Protein AF-A0A355CPG2-F1 (afdb_monomer_lite)

Foldseek 3Di:
DDDDDDDDPPPPDDDDFPFDKDKDFDDPVCLLVVLLVVLCVVPVPDDPCVVCSVVSSVVSSVVVVCLNVVPDPVSTDMDMDTDGPPPPPDDDD

Sequence (93 aa):
MNPSFFPSTSHHQTTPDSSGFSVRVAASQDLALLADLLALSFHSGEGFVDWLYPVLRLGIYEDLKNRLRSGSEHYICLVVEMRCLVSPTTAFI

Radius of gyration: 21.02 Å; chains: 1; bounding box: 66×53×32 Å

Secondary structure (DSSP, 8-state):
--PPPP------------EEEEEEE--GGGHHHHHHHHHHHH--S-SGGGGTHHHHHHHHHHHHHHHHHH--TTS--EEEEEEE---------

pLDDT: mean 76.52, std 17.37, range [37.81, 95.38]

Structure (mmCIF, N/CA/C/O backbone):
data_AF-A0A355CPG2-F1
#
_entry.id   AF-A0A355CPG2-F1
#
loop_
_atom_site.group_PDB
_atom_site.id
_atom_site.type_symbol
_atom_site.label_atom_id
_atom_site.label_alt_id
_atom_site.label_comp_id
_atom_site.label_asym_id
_atom_site.label_entity_id
_atom_site.label_seq_id
_atom_site.pdbx_PDB_ins_code
_atom_site.Cartn_x
_atom_site.Cartn_y
_atom_site.Cartn_z
_atom_site.occupancy
_atom_site.B_iso_or_equiv
_atom_site.auth_seq_id
_atom_site.auth_comp_id
_atom_site.auth_asym_id
_atom_site.auth_atom_id
_atom_site.pdbx_PDB_model_num
ATOM 1 N N . MET A 1 1 ? -50.986 9.932 -7.610 1.00 37.81 1 MET A N 1
ATOM 2 C CA . MET A 1 1 ? -49.582 9.955 -8.070 1.00 37.81 1 MET A CA 1
ATOM 3 C C . MET A 1 1 ? -48.917 8.662 -7.627 1.00 37.81 1 MET A C 1
ATOM 5 O O . MET A 1 1 ? -49.016 8.346 -6.451 1.00 37.81 1 MET A O 1
ATOM 9 N N . ASN A 1 2 ? -48.320 7.901 -8.544 1.00 39.50 2 ASN A N 1
ATOM 10 C CA . ASN A 1 2 ? -47.668 6.620 -8.255 1.00 39.50 2 ASN A CA 1
ATOM 11 C C . ASN A 1 2 ? -46.173 6.783 -8.585 1.00 39.50 2 ASN A C 1
ATOM 13 O O . ASN A 1 2 ? -45.877 7.094 -9.741 1.00 39.50 2 ASN A O 1
ATOM 17 N N . PRO A 1 3 ? -45.246 6.704 -7.615 1.00 50.03 3 PRO A N 1
ATOM 18 C CA . PRO A 1 3 ? -43.830 6.854 -7.904 1.00 50.03 3 PRO A CA 1
ATOM 19 C C . PRO A 1 3 ? -43.278 5.554 -8.496 1.00 50.03 3 PRO A C 1
ATOM 21 O O . PRO A 1 3 ? -43.514 4.456 -7.997 1.00 50.03 3 PRO A O 1
ATOM 24 N N . SER A 1 4 ? -42.560 5.711 -9.598 1.00 55.72 4 SER A N 1
ATOM 25 C CA . SER A 1 4 ? -41.939 4.668 -10.402 1.00 55.72 4 SER A CA 1
ATOM 26 C C . SER A 1 4 ? -41.089 3.702 -9.567 1.00 55.72 4 SER A C 1
ATOM 28 O O . SER A 1 4 ? -40.125 4.104 -8.919 1.00 55.72 4 SER A O 1
ATOM 30 N N . PHE A 1 5 ? -41.430 2.415 -9.635 1.00 58.81 5 PHE A N 1
ATOM 31 C CA . PHE A 1 5 ? -40.595 1.299 -9.197 1.00 58.81 5 PHE A CA 1
ATOM 32 C C . PHE A 1 5 ? -39.493 1.066 -10.238 1.00 58.81 5 PHE A C 1
ATOM 34 O O . PHE A 1 5 ? -39.785 0.722 -11.383 1.00 58.81 5 PHE A O 1
ATOM 41 N N . PHE A 1 6 ? -38.229 1.234 -9.854 1.00 59.22 6 PHE A N 1
ATOM 42 C CA . PHE A 1 6 ? -37.105 0.735 -10.646 1.00 59.22 6 PHE A CA 1
ATOM 43 C C . PHE A 1 6 ? -37.041 -0.795 -10.492 1.00 59.22 6 PHE A C 1
ATOM 45 O O . PHE A 1 6 ? -37.001 -1.277 -9.357 1.00 59.22 6 PHE A O 1
ATOM 52 N N . PRO A 1 7 ? -37.047 -1.587 -11.579 1.00 47.00 7 PRO A N 1
ATOM 53 C CA . PRO A 1 7 ? -36.887 -3.028 -11.476 1.00 47.00 7 PRO A CA 1
ATOM 54 C C . PRO A 1 7 ? -35.412 -3.343 -11.202 1.00 47.00 7 PRO A C 1
ATOM 56 O O . PRO A 1 7 ? -34.553 -3.153 -12.061 1.00 47.00 7 PRO A O 1
ATOM 59 N N . SER A 1 8 ? -35.111 -3.830 -9.999 1.00 51.62 8 SER A N 1
ATOM 60 C CA . SER A 1 8 ? -33.824 -4.461 -9.707 1.00 51.62 8 SER A CA 1
ATOM 61 C C . SER A 1 8 ? -33.757 -5.783 -10.463 1.00 51.62 8 SER A C 1
ATOM 63 O O . SER A 1 8 ? -34.408 -6.756 -10.081 1.00 51.62 8 SER A O 1
ATOM 65 N N . THR A 1 9 ? -32.986 -5.827 -11.546 1.00 49.62 9 THR A N 1
ATOM 66 C CA . THR A 1 9 ? -32.667 -7.068 -12.254 1.00 49.62 9 THR A CA 1
ATOM 67 C C . THR A 1 9 ? -31.910 -7.990 -11.296 1.00 49.62 9 THR A C 1
ATOM 69 O O . THR A 1 9 ? -30.705 -7.849 -11.103 1.00 49.62 9 THR A O 1
ATOM 72 N N . SER A 1 10 ? -32.620 -8.914 -10.644 1.00 51.69 10 SER A N 1
ATOM 73 C CA . SER A 1 10 ? -31.990 -9.995 -9.885 1.00 51.69 10 SER A CA 1
ATOM 74 C C . SER A 1 10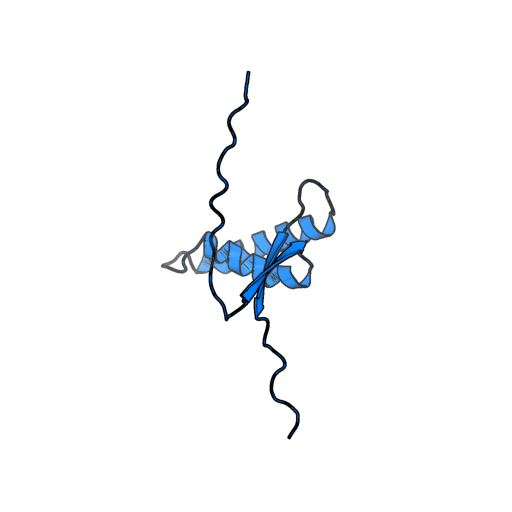 ? -31.327 -10.939 -10.877 1.00 51.69 10 SER A C 1
ATOM 76 O O . SER A 1 10 ? -32.000 -11.681 -11.590 1.00 51.69 10 SER A O 1
ATOM 78 N N . HIS A 1 11 ? -30.000 -10.888 -10.935 1.00 48.47 11 HIS A N 1
ATOM 79 C CA . HIS A 1 11 ? -29.200 -11.892 -11.621 1.00 48.47 11 HIS A CA 1
ATOM 80 C C . HIS A 1 11 ? -29.366 -13.224 -10.875 1.00 48.47 11 HIS A C 1
ATOM 82 O O . HIS A 1 11 ? -28.797 -13.434 -9.806 1.00 48.47 11 HIS A O 1
ATOM 88 N N . HIS A 1 12 ? -30.187 -14.119 -11.422 1.00 49.00 12 HIS A N 1
ATOM 89 C CA . HIS A 1 12 ? -30.257 -15.510 -10.992 1.00 49.00 12 HIS A CA 1
ATOM 90 C C . HIS A 1 12 ? -29.044 -16.242 -11.577 1.00 49.00 12 HIS A C 1
ATOM 92 O O . HIS A 1 12 ? -29.069 -16.638 -12.742 1.00 49.00 12 HIS A O 1
ATOM 98 N N . GLN A 1 13 ? -27.978 -16.416 -10.793 1.00 49.41 13 GLN A N 1
ATOM 99 C CA . GLN A 1 13 ? -26.829 -17.225 -11.202 1.00 49.41 13 GLN A CA 1
ATOM 100 C C . GLN A 1 13 ? -26.783 -18.536 -10.413 1.00 49.41 13 GLN A C 1
ATOM 102 O O . GLN A 1 13 ? -26.638 -18.559 -9.194 1.00 49.41 13 GLN A O 1
ATOM 107 N N . THR A 1 14 ? -26.961 -19.623 -11.158 1.00 44.72 14 THR A N 1
ATOM 108 C CA . THR A 1 14 ? -26.932 -21.027 -10.742 1.00 44.72 14 THR A CA 1
ATOM 109 C C . THR A 1 14 ? -25.511 -21.447 -10.301 1.00 44.72 14 THR A C 1
ATOM 111 O O . THR A 1 14 ? -24.531 -21.064 -10.931 1.00 44.72 14 THR A O 1
ATOM 114 N N . THR A 1 15 ? -25.429 -22.216 -9.208 1.00 52.34 15 THR A N 1
ATOM 115 C CA . THR A 1 15 ? -24.277 -22.871 -8.517 1.00 52.34 15 THR A CA 1
ATOM 116 C C . THR A 1 15 ? -23.357 -23.736 -9.413 1.00 52.34 15 THR A C 1
ATOM 118 O O . THR A 1 15 ? -23.846 -24.106 -10.480 1.00 52.34 15 THR A O 1
ATOM 121 N N . PRO A 1 16 ? -22.159 -24.245 -8.995 1.00 57.06 16 PRO A N 1
ATOM 122 C CA . PRO A 1 16 ? -21.366 -24.063 -7.762 1.00 57.06 16 PRO A CA 1
ATOM 123 C C . PRO A 1 16 ? -19.859 -23.771 -8.019 1.00 57.06 16 PRO A C 1
ATOM 125 O O . PRO A 1 16 ? -19.194 -24.539 -8.690 1.00 57.06 16 PRO A O 1
ATOM 128 N N . ASP A 1 17 ? -19.320 -22.708 -7.427 1.00 56.19 17 ASP A N 1
ATOM 129 C CA . ASP A 1 17 ? -17.901 -22.541 -7.051 1.00 56.19 17 ASP A CA 1
ATOM 130 C C . ASP A 1 17 ? -17.874 -21.249 -6.239 1.00 56.19 17 ASP A C 1
ATOM 132 O O . ASP A 1 17 ? -17.604 -20.162 -6.753 1.00 56.19 17 ASP A O 1
ATOM 136 N N . SER A 1 18 ? -18.325 -21.318 -4.985 1.00 61.62 18 SER A N 1
ATOM 137 C CA . SER A 1 18 ? -18.516 -20.131 -4.150 1.00 61.6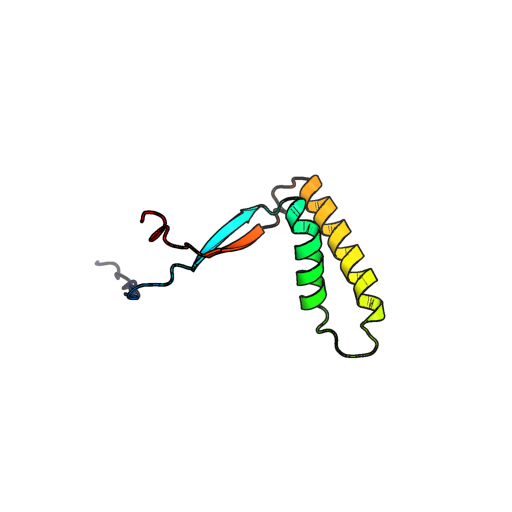2 18 SER A CA 1
ATOM 138 C C . SER A 1 18 ? -17.168 -19.603 -3.656 1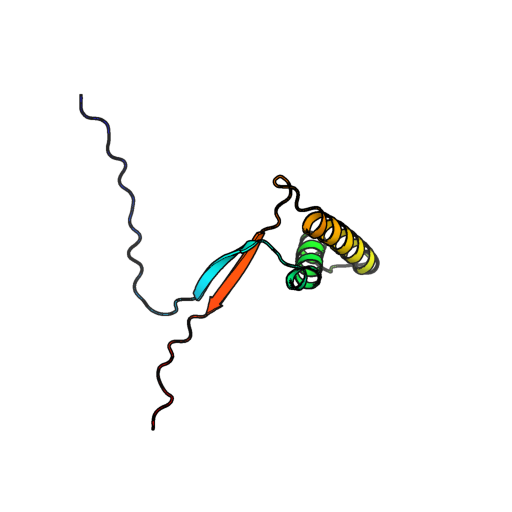.00 61.62 18 SER A C 1
ATOM 140 O O . SER A 1 18 ? -16.837 -19.679 -2.474 1.00 61.62 18 SER A O 1
ATOM 142 N N . SER A 1 19 ? -16.374 -19.079 -4.586 1.00 70.69 19 SER A N 1
ATOM 143 C CA . SER A 1 19 ? -15.319 -18.130 -4.285 1.00 70.69 19 SER A CA 1
ATOM 144 C C . SER A 1 19 ? -16.002 -16.831 -3.853 1.00 70.69 19 SER A C 1
ATOM 146 O O . SER A 1 19 ? -16.557 -16.079 -4.649 1.00 70.69 19 SER A O 1
ATOM 148 N N . GLY A 1 20 ? -16.078 -16.625 -2.542 1.00 83.81 20 GLY A N 1
ATOM 149 C CA . GLY A 1 20 ? -16.566 -15.379 -1.968 1.00 83.81 20 GLY A CA 1
ATOM 150 C C . GLY A 1 20 ? -15.435 -14.362 -1.918 1.00 83.81 20 GLY A C 1
ATOM 151 O O . GLY A 1 20 ? -14.278 -14.735 -1.775 1.00 83.81 20 GLY A O 1
ATOM 152 N N . PHE A 1 21 ? -15.745 -13.073 -1.970 1.00 88.12 21 PHE A N 1
ATOM 153 C CA . PHE A 1 21 ? -14.774 -12.035 -1.630 1.00 88.12 21 PHE A CA 1
ATOM 154 C C . PHE A 1 21 ? -15.082 -11.482 -0.242 1.00 88.12 21 PHE A C 1
ATOM 156 O O . PHE A 1 21 ? -16.242 -11.351 0.146 1.00 88.12 21 PHE A O 1
ATOM 163 N N . SER A 1 22 ? -14.040 -11.170 0.518 1.00 90.88 22 SER A N 1
ATOM 164 C CA . SER A 1 22 ? -14.135 -10.578 1.846 1.00 90.88 22 SER A CA 1
ATOM 165 C C . SER A 1 22 ? -13.346 -9.288 1.887 1.00 90.88 22 SER A C 1
ATOM 167 O O . SER A 1 22 ? -12.144 -9.299 1.647 1.00 90.88 22 SER A O 1
ATOM 169 N N . VAL A 1 23 ? -14.009 -8.197 2.256 1.00 92.19 23 VAL A N 1
ATOM 170 C CA . VAL A 1 23 ? -13.352 -6.914 2.505 1.00 92.19 23 VAL A CA 1
ATOM 171 C C . VAL A 1 23 ? -13.043 -6.804 3.992 1.00 92.19 23 VAL A C 1
ATOM 173 O O . VAL A 1 23 ? -13.918 -7.043 4.825 1.00 92.19 23 VAL A O 1
ATOM 176 N N . ARG A 1 24 ? -11.811 -6.439 4.339 1.00 93.38 24 ARG A N 1
ATOM 177 C CA . ARG A 1 24 ? -11.430 -6.116 5.720 1.00 93.38 24 ARG A CA 1
ATOM 178 C C . ARG A 1 24 ? -10.416 -4.982 5.765 1.00 93.38 24 ARG A C 1
ATOM 180 O O . ARG A 1 24 ? -9.803 -4.649 4.755 1.00 93.38 24 ARG A O 1
ATOM 187 N N . VAL A 1 25 ? -10.210 -4.424 6.956 1.00 92.75 25 VAL A N 1
ATOM 188 C CA . VAL A 1 25 ? -9.110 -3.485 7.203 1.00 92.75 25 VAL A CA 1
ATOM 189 C C . VAL A 1 25 ? -7.780 -4.218 7.028 1.00 92.75 25 VAL A C 1
ATOM 191 O O . VAL A 1 25 ? -7.618 -5.351 7.495 1.00 92.75 25 VAL A O 1
ATOM 194 N N . ALA A 1 26 ? -6.853 -3.579 6.321 1.00 93.00 26 ALA A N 1
ATOM 195 C CA . ALA A 1 26 ? -5.496 -4.059 6.138 1.00 93.00 26 ALA A CA 1
ATOM 196 C C . ALA A 1 26 ? -4.790 -4.168 7.497 1.00 93.00 26 ALA A C 1
ATOM 198 O O . ALA A 1 26 ? -4.971 -3.335 8.384 1.00 93.00 26 ALA A O 1
ATOM 199 N N . ALA A 1 27 ? -3.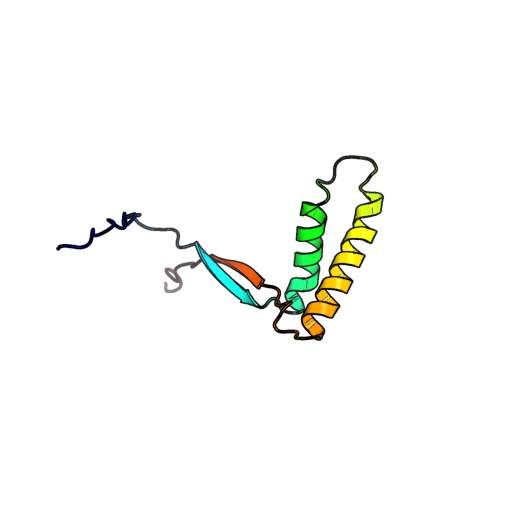977 -5.198 7.659 1.00 92.56 27 ALA A N 1
ATOM 200 C CA . ALA A 1 27 ? -3.191 -5.453 8.853 1.00 92.56 27 ALA A CA 1
ATOM 201 C C . ALA A 1 27 ? -1.700 -5.463 8.504 1.00 92.56 27 ALA A C 1
ATOM 203 O O . ALA A 1 27 ? -1.312 -5.552 7.340 1.00 92.56 27 ALA A O 1
ATOM 204 N N . SER A 1 28 ? -0.838 -5.422 9.521 1.00 92.12 28 SER A N 1
ATOM 205 C CA . SER A 1 28 ? 0.623 -5.441 9.339 1.00 92.12 28 SER A CA 1
ATOM 206 C C . SER A 1 28 ? 1.123 -6.640 8.522 1.00 92.12 28 SER A C 1
ATOM 208 O O . SER A 1 28 ? 2.151 -6.542 7.863 1.00 92.12 28 SER A O 1
ATOM 210 N N . GLN A 1 29 ? 0.392 -7.758 8.544 1.00 93.69 29 GLN A N 1
ATOM 211 C CA . GLN A 1 29 ? 0.692 -8.956 7.752 1.00 93.69 29 GLN A CA 1
ATOM 212 C C . GLN A 1 29 ? 0.490 -8.760 6.239 1.00 93.69 29 GLN A C 1
ATOM 214 O O . GLN A 1 29 ? 1.149 -9.424 5.447 1.00 93.69 29 GLN A O 1
ATOM 219 N N . ASP A 1 30 ? -0.367 -7.819 5.836 1.00 93.44 30 ASP A N 1
ATOM 220 C CA . ASP A 1 30 ? -0.670 -7.539 4.427 1.00 93.44 30 ASP A CA 1
ATOM 221 C C . ASP A 1 30 ? 0.359 -6.595 3.799 1.00 93.44 30 ASP A C 1
ATOM 223 O O . ASP A 1 30 ? 0.409 -6.436 2.584 1.00 93.44 30 ASP A O 1
ATOM 227 N N . LEU A 1 31 ? 1.184 -5.956 4.630 1.00 93.56 31 LEU A N 1
ATOM 228 C CA . LEU A 1 31 ? 2.006 -4.809 4.269 1.00 93.56 31 LEU A CA 1
ATOM 229 C C . LEU A 1 31 ? 3.002 -5.109 3.143 1.00 93.56 31 LEU A C 1
ATOM 231 O O . LEU A 1 31 ? 3.112 -4.338 2.193 1.00 93.56 31 LEU A O 1
ATOM 235 N N . ALA A 1 32 ? 3.711 -6.236 3.234 1.00 93.75 32 ALA A N 1
ATOM 236 C CA . ALA A 1 32 ? 4.678 -6.634 2.213 1.00 93.75 32 ALA A CA 1
ATOM 237 C C . ALA A 1 32 ? 3.990 -6.931 0.871 1.00 93.75 32 ALA A C 1
ATOM 239 O O . ALA A 1 32 ? 4.443 -6.471 -0.174 1.00 93.75 32 ALA A O 1
ATOM 240 N N . LEU A 1 33 ? 2.865 -7.647 0.923 1.00 93.62 33 LEU A N 1
ATOM 241 C CA . LEU A 1 33 ? 2.108 -8.080 -0.251 1.00 93.62 33 LEU A CA 1
ATOM 242 C C . LEU A 1 33 ? 1.419 -6.893 -0.943 1.00 93.62 33 LEU A C 1
ATOM 244 O O . LEU A 1 33 ? 1.452 -6.782 -2.165 1.00 93.62 33 LEU A O 1
ATOM 248 N N . LEU A 1 34 ? 0.859 -5.964 -0.163 1.00 94.12 34 LEU A N 1
ATOM 249 C CA . LEU A 1 34 ? 0.308 -4.700 -0.652 1.00 94.12 34 LEU A CA 1
ATOM 250 C C . LEU A 1 34 ? 1.381 -3.818 -1.288 1.00 94.12 34 LEU A C 1
ATOM 252 O O . LEU A 1 34 ? 1.137 -3.246 -2.345 1.00 94.12 34 LEU A O 1
ATOM 256 N N . ALA A 1 35 ? 2.561 -3.713 -0.670 1.00 94.38 35 ALA A N 1
ATOM 257 C CA . ALA A 1 35 ? 3.657 -2.934 -1.234 1.00 94.38 35 ALA A CA 1
ATOM 258 C C . ALA A 1 35 ? 4.106 -3.489 -2.592 1.00 94.38 35 ALA A C 1
ATOM 260 O O . ALA A 1 35 ? 4.335 -2.709 -3.513 1.00 94.38 35 ALA A O 1
ATOM 261 N N . ASP A 1 36 ? 4.169 -4.816 -2.734 1.00 92.44 36 ASP A N 1
ATOM 262 C CA . ASP A 1 36 ? 4.443 -5.470 -4.017 1.00 92.44 36 ASP A CA 1
ATOM 263 C C . ASP A 1 36 ? 3.332 -5.231 -5.043 1.00 92.44 36 ASP A C 1
ATOM 265 O O . ASP A 1 36 ? 3.612 -4.767 -6.144 1.00 92.44 36 ASP A O 1
ATOM 269 N N . LEU A 1 37 ? 2.068 -5.484 -4.691 1.00 91.94 37 LEU A N 1
ATOM 270 C CA . LEU A 1 37 ? 0.934 -5.290 -5.605 1.00 91.94 37 LEU A CA 1
ATOM 271 C C . LEU A 1 37 ? 0.823 -3.848 -6.104 1.00 91.94 37 LEU A C 1
ATOM 273 O O . LEU A 1 37 ? 0.599 -3.612 -7.292 1.00 91.94 37 LEU A O 1
ATOM 277 N N . LEU A 1 38 ? 0.987 -2.875 -5.210 1.00 91.88 38 LEU A N 1
ATOM 278 C CA . LEU A 1 38 ? 0.962 -1.466 -5.583 1.00 91.88 38 LEU A CA 1
ATOM 279 C C . LEU A 1 38 ? 2.183 -1.096 -6.428 1.00 91.88 38 LEU A C 1
ATOM 281 O O . LEU A 1 38 ? 2.018 -0.409 -7.430 1.00 91.88 38 LEU A O 1
ATOM 285 N N . ALA A 1 39 ? 3.384 -1.581 -6.094 1.00 90.75 39 ALA A N 1
ATOM 286 C CA . ALA A 1 39 ? 4.572 -1.341 -6.912 1.00 90.75 39 ALA A CA 1
ATOM 287 C C . ALA A 1 39 ? 4.403 -1.899 -8.337 1.00 90.75 39 ALA A C 1
ATOM 289 O O . ALA A 1 39 ? 4.688 -1.190 -9.300 1.00 90.75 39 ALA A O 1
ATOM 290 N N . LEU A 1 40 ? 3.855 -3.112 -8.473 1.00 87.75 40 LEU A N 1
ATOM 291 C CA . LEU A 1 40 ? 3.513 -3.728 -9.763 1.00 87.75 40 LEU A CA 1
ATOM 292 C C . LEU A 1 40 ? 2.443 -2.946 -10.535 1.00 87.75 40 LEU A C 1
ATOM 294 O O . LEU A 1 40 ? 2.440 -2.935 -11.762 1.00 87.75 40 LEU A O 1
ATOM 298 N N . SER A 1 41 ? 1.533 -2.270 -9.831 1.00 86.38 41 SER A N 1
ATOM 299 C CA . SER A 1 41 ? 0.493 -1.450 -10.467 1.00 86.38 41 SER A CA 1
ATOM 300 C C . SER A 1 41 ? 1.066 -0.193 -11.129 1.00 86.38 41 SER A C 1
ATOM 302 O O . SER A 1 41 ? 0.501 0.301 -12.102 1.00 86.38 41 SER A O 1
ATOM 304 N N . PHE A 1 42 ? 2.181 0.330 -10.612 1.00 80.31 42 PHE A N 1
ATOM 305 C CA . PHE A 1 42 ? 2.881 1.484 -11.185 1.00 80.31 42 PHE A CA 1
ATOM 306 C C . PHE A 1 42 ? 4.012 1.089 -12.140 1.00 80.31 42 PHE A C 1
ATOM 308 O O . PHE A 1 42 ? 4.443 1.925 -12.935 1.00 80.31 42 PHE A O 1
ATOM 315 N N . HIS A 1 43 ? 4.492 -0.156 -12.077 1.00 75.62 43 HIS A N 1
ATOM 316 C CA . HIS A 1 43 ? 5.570 -0.658 -12.922 1.00 75.62 43 HIS A CA 1
ATOM 317 C C . HIS A 1 43 ? 5.281 -2.081 -13.403 1.00 75.62 43 HIS A C 1
ATOM 319 O O . HIS A 1 43 ? 5.325 -3.030 -12.625 1.00 75.62 43 HIS A O 1
ATOM 325 N N . SER A 1 44 ? 5.045 -2.240 -14.706 1.00 71.06 44 SER A N 1
ATOM 326 C CA . SER A 1 44 ? 4.756 -3.531 -15.342 1.00 71.06 44 SER A CA 1
ATOM 327 C C . SER A 1 44 ? 5.981 -4.444 -15.507 1.00 71.06 44 SER A C 1
ATOM 329 O O . SER A 1 44 ? 5.850 -5.525 -16.073 1.00 71.06 44 SER A O 1
ATOM 331 N N . GLY A 1 45 ? 7.159 -4.049 -15.006 1.00 66.00 45 GLY A N 1
ATOM 332 C CA . GLY A 1 45 ? 8.373 -4.874 -15.070 1.00 66.00 45 GLY A CA 1
ATOM 333 C C . GLY A 1 45 ? 9.021 -4.930 -16.456 1.00 66.00 45 GLY A C 1
ATOM 334 O O . GLY A 1 45 ? 9.718 -5.891 -16.766 1.00 66.00 45 GLY A O 1
ATOM 335 N N . GLU A 1 46 ? 8.765 -3.940 -17.319 1.00 67.44 46 GLU A N 1
ATOM 336 C CA . GLU A 1 46 ? 9.375 -3.876 -18.650 1.00 67.44 46 GLU A CA 1
ATOM 337 C C . GLU A 1 46 ? 10.444 -2.772 -18.723 1.00 67.44 46 GLU A C 1
ATOM 339 O O . GLU A 1 46 ? 10.157 -1.575 -18.636 1.00 67.44 46 GLU A O 1
ATOM 344 N N . GLY A 1 47 ? 11.702 -3.182 -18.924 1.00 66.50 47 GLY A N 1
ATOM 345 C CA . GLY A 1 47 ? 12.822 -2.307 -19.285 1.00 66.50 47 GLY A CA 1
ATOM 346 C C . GLY A 1 47 ? 13.709 -1.833 -18.124 1.00 66.50 47 GLY A C 1
ATOM 347 O O . GLY A 1 47 ? 13.619 -2.287 -16.990 1.00 66.50 47 GLY A O 1
ATOM 348 N N . PHE A 1 48 ? 14.598 -0.874 -18.412 1.00 63.00 48 PHE A N 1
ATOM 349 C CA . PHE A 1 48 ? 15.636 -0.357 -17.494 1.00 63.00 48 PHE A CA 1
ATOM 350 C C . PHE A 1 48 ? 15.115 0.264 -16.177 1.00 63.00 48 PHE A C 1
ATOM 352 O O . PHE A 1 48 ? 15.909 0.614 -15.304 1.00 63.00 48 PHE A O 1
ATOM 359 N N . VAL A 1 49 ? 13.797 0.395 -16.013 1.00 65.94 49 VAL A N 1
ATOM 360 C CA . VAL A 1 49 ? 13.138 0.946 -14.818 1.00 65.94 49 VAL A CA 1
ATOM 361 C C . VAL A 1 49 ? 13.039 -0.093 -13.682 1.00 65.94 49 VAL A C 1
ATOM 363 O O . VAL A 1 49 ? 12.740 0.267 -12.546 1.00 65.94 49 VAL A O 1
ATOM 366 N N . ASP A 1 50 ? 13.401 -1.358 -13.928 1.00 70.81 50 ASP A N 1
ATOM 367 C CA . ASP A 1 50 ? 13.414 -2.430 -12.917 1.00 70.81 50 ASP A CA 1
ATOM 368 C C . ASP A 1 50 ? 14.323 -2.141 -11.714 1.00 70.81 50 ASP A C 1
ATOM 370 O O . ASP A 1 50 ? 14.038 -2.569 -10.597 1.00 70.81 50 ASP A O 1
ATOM 374 N N . TRP A 1 51 ? 15.390 -1.355 -11.894 1.00 75.31 51 TRP A N 1
ATOM 375 C CA . TRP A 1 51 ? 16.226 -0.924 -10.768 1.00 75.31 51 TRP A CA 1
ATOM 376 C C . TRP A 1 51 ? 15.494 0.033 -9.813 1.00 75.31 51 TRP A C 1
ATOM 378 O O . TRP A 1 51 ? 15.811 0.090 -8.624 1.00 75.31 51 TRP A O 1
ATOM 388 N N . LEU A 1 52 ? 14.499 0.782 -10.299 1.00 82.69 52 LEU A N 1
ATOM 389 C CA . LEU A 1 52 ? 13.716 1.685 -9.455 1.00 82.69 52 LEU A CA 1
ATOM 390 C C . LEU A 1 52 ? 12.667 0.927 -8.631 1.00 82.69 52 LEU A C 1
ATOM 392 O O . LEU A 1 52 ? 12.266 1.408 -7.572 1.00 82.69 52 LEU A O 1
ATOM 396 N N . TYR A 1 53 ? 12.269 -0.271 -9.069 1.00 86.12 53 TYR A N 1
ATOM 397 C CA . TYR A 1 53 ? 11.291 -1.117 -8.387 1.00 86.12 53 TYR A CA 1
ATOM 398 C C . TYR A 1 53 ? 11.564 -1.310 -6.881 1.00 86.12 53 TYR A C 1
ATOM 400 O O . TYR A 1 53 ? 10.663 -1.024 -6.091 1.00 86.12 53 TYR A O 1
ATOM 408 N N . PRO A 1 54 ? 12.767 -1.722 -6.419 1.00 87.44 54 PRO A N 1
ATOM 409 C CA . PRO A 1 54 ? 13.033 -1.886 -4.987 1.00 87.44 54 PRO A CA 1
ATOM 410 C C . PRO A 1 54 ? 12.888 -0.582 -4.193 1.00 87.44 54 PRO A C 1
ATOM 412 O O . P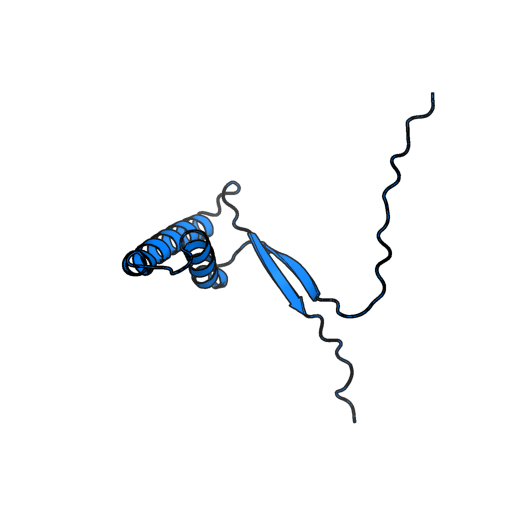RO A 1 54 ? 12.420 -0.612 -3.056 1.00 87.44 54 PRO A O 1
ATOM 415 N N . VAL A 1 55 ? 13.248 0.561 -4.785 1.00 90.25 55 VAL A N 1
ATOM 416 C CA . VAL A 1 55 ? 13.110 1.877 -4.141 1.00 90.25 55 VAL A CA 1
ATOM 417 C C . VAL A 1 55 ? 11.637 2.272 -4.045 1.00 90.25 55 VAL A C 1
ATOM 419 O O . VAL A 1 55 ? 11.180 2.692 -2.982 1.00 90.25 55 VAL A O 1
ATOM 422 N N . LEU A 1 56 ? 10.880 2.083 -5.129 1.00 89.12 56 LEU A N 1
ATOM 423 C CA . LEU A 1 56 ? 9.445 2.352 -5.180 1.00 89.12 56 LEU A CA 1
ATOM 424 C C . LEU A 1 56 ? 8.690 1.496 -4.156 1.00 89.12 56 LEU A C 1
ATOM 426 O O . LEU A 1 56 ? 7.936 2.018 -3.335 1.00 89.12 56 LEU A O 1
ATOM 430 N N . ARG A 1 57 ? 8.956 0.187 -4.158 1.00 92.44 57 ARG A N 1
ATOM 431 C CA . ARG A 1 57 ? 8.380 -0.776 -3.219 1.00 92.44 57 ARG A CA 1
ATOM 432 C C . ARG A 1 57 ? 8.666 -0.386 -1.771 1.00 92.44 57 ARG A C 1
ATOM 434 O O . ARG A 1 57 ? 7.758 -0.421 -0.944 1.00 92.44 57 ARG A O 1
ATOM 441 N N . LEU A 1 58 ? 9.904 0.005 -1.456 1.00 94.44 58 LEU A N 1
ATOM 442 C CA . LEU A 1 58 ? 10.279 0.421 -0.103 1.00 94.44 58 LEU A CA 1
ATOM 443 C C . LEU A 1 58 ? 9.531 1.689 0.334 1.00 94.44 58 LEU A C 1
ATOM 445 O O . LEU A 1 58 ? 9.051 1.753 1.465 1.00 94.44 58 LEU A O 1
ATOM 449 N N . GLY A 1 59 ? 9.389 2.670 -0.561 1.00 94.31 59 GLY A N 1
ATOM 450 C CA . GLY A 1 59 ? 8.619 3.886 -0.293 1.00 94.31 59 GLY A CA 1
ATOM 451 C C . GLY A 1 59 ? 7.148 3.591 0.009 1.00 94.31 59 GLY A C 1
ATOM 452 O O . GLY A 1 59 ? 6.613 4.076 1.004 1.00 94.31 59 GLY A O 1
ATOM 453 N N . ILE A 1 60 ? 6.519 2.734 -0.800 1.00 94.19 60 ILE A N 1
ATOM 454 C CA . ILE A 1 60 ? 5.133 2.293 -0.588 1.00 94.19 60 ILE A CA 1
ATOM 455 C C . ILE A 1 60 ? 4.997 1.539 0.742 1.00 94.19 60 ILE A C 1
ATOM 457 O O . ILE A 1 60 ? 4.058 1.783 1.498 1.00 94.19 60 ILE A O 1
ATOM 461 N N . TYR A 1 61 ? 5.939 0.645 1.056 1.00 95.38 61 TYR A N 1
ATOM 462 C CA . TYR A 1 61 ? 5.933 -0.115 2.306 1.00 95.38 61 TYR A CA 1
ATOM 463 C C . TYR A 1 61 ? 5.967 0.801 3.537 1.00 95.38 61 TYR A C 1
ATOM 465 O O . TYR A 1 61 ? 5.175 0.626 4.463 1.00 95.38 61 TYR A O 1
ATOM 473 N N . GLU A 1 62 ? 6.862 1.790 3.555 1.00 95.31 62 GLU A N 1
ATOM 474 C CA . GLU A 1 62 ? 6.981 2.734 4.670 1.00 95.31 62 GLU A CA 1
ATOM 475 C C . GLU A 1 62 ? 5.753 3.650 4.796 1.00 95.31 62 GLU A C 1
ATOM 477 O O . GLU A 1 62 ? 5.274 3.873 5.913 1.00 95.31 62 GLU A O 1
ATOM 482 N N . ASP A 1 63 ? 5.190 4.118 3.677 1.00 92.62 63 ASP A N 1
ATOM 483 C CA . ASP A 1 63 ? 3.955 4.914 3.672 1.00 92.62 63 ASP A CA 1
ATOM 484 C C . ASP A 1 63 ? 2.769 4.114 4.234 1.00 92.62 63 ASP A C 1
ATOM 486 O O . ASP A 1 63 ? 2.104 4.559 5.175 1.00 92.62 63 ASP A O 1
ATOM 490 N N . LEU A 1 64 ? 2.553 2.884 3.753 1.00 93.12 64 LEU A N 1
ATOM 491 C CA . LEU A 1 64 ? 1.507 2.001 4.271 1.00 93.12 64 LEU A CA 1
ATOM 492 C C . LEU A 1 64 ? 1.719 1.678 5.755 1.00 93.12 64 LEU A C 1
ATOM 494 O O . LEU A 1 64 ? 0.762 1.705 6.530 1.00 93.12 64 LEU A O 1
ATOM 498 N N . LYS A 1 65 ? 2.962 1.415 6.182 1.00 92.69 65 LYS A N 1
ATOM 499 C CA . LYS A 1 65 ? 3.290 1.125 7.587 1.00 92.69 65 LYS A CA 1
ATOM 500 C C . LYS A 1 65 ? 2.903 2.294 8.483 1.00 92.69 65 LYS A C 1
ATOM 502 O O . LYS A 1 65 ? 2.322 2.084 9.549 1.00 92.69 65 LYS A O 1
ATOM 507 N N . ASN A 1 66 ? 3.213 3.517 8.056 1.00 91.94 66 ASN A N 1
ATOM 508 C CA . ASN A 1 66 ? 2.840 4.721 8.785 1.00 91.94 66 ASN A CA 1
ATOM 509 C C . ASN A 1 66 ? 1.322 4.909 8.834 1.00 91.94 66 ASN A C 1
ATOM 511 O O . ASN A 1 66 ? 0.799 5.220 9.902 1.00 91.94 6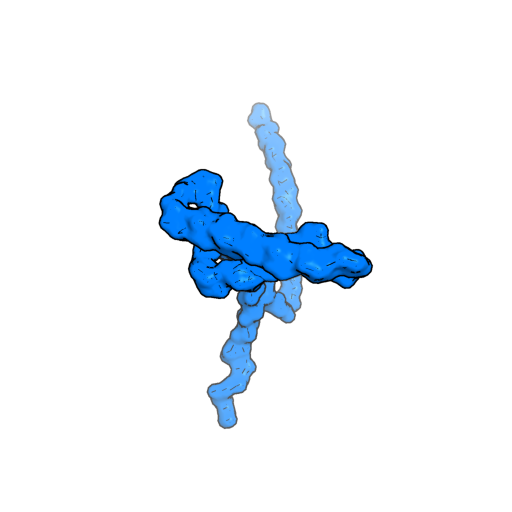6 ASN A O 1
ATOM 515 N N . ARG A 1 67 ? 0.601 4.669 7.733 1.00 90.06 67 ARG A N 1
ATOM 516 C CA . ARG A 1 67 ? -0.871 4.768 7.698 1.00 90.06 67 ARG A CA 1
ATOM 517 C C . ARG A 1 67 ? -1.547 3.747 8.609 1.00 90.06 67 ARG A C 1
ATOM 519 O O . ARG A 1 67 ? -2.438 4.102 9.372 1.00 90.06 67 ARG A O 1
ATOM 526 N N . LEU A 1 68 ? -1.074 2.504 8.584 1.00 88.94 68 LEU A N 1
ATOM 527 C CA . LEU A 1 68 ? -1.580 1.426 9.434 1.00 88.94 68 LEU A CA 1
ATOM 528 C C . LEU A 1 68 ? -1.315 1.682 10.920 1.00 88.94 68 LEU A C 1
ATOM 530 O O . LEU A 1 68 ? -2.149 1.352 11.758 1.00 88.94 68 LEU A O 1
ATOM 534 N N . ARG A 1 69 ? -0.169 2.288 11.256 1.00 87.38 69 ARG A N 1
ATOM 535 C CA . ARG A 1 69 ? 0.173 2.647 12.640 1.00 87.38 69 ARG A CA 1
ATOM 536 C C . ARG A 1 69 ? -0.526 3.903 13.139 1.00 87.38 69 ARG A C 1
ATOM 538 O O . ARG A 1 69 ? -0.807 3.974 14.330 1.00 87.38 69 ARG A O 1
ATOM 545 N N . SER A 1 70 ? -0.762 4.897 12.280 1.00 82.50 70 SER A N 1
ATOM 546 C CA . SER A 1 70 ? -1.359 6.165 12.717 1.00 82.50 70 SER A CA 1
ATOM 547 C C . SER A 1 70 ? -2.825 6.010 13.118 1.00 82.50 70 SER A C 1
ATOM 549 O O . SER A 1 70 ? -3.317 6.821 13.897 1.00 82.50 70 SER A O 1
ATOM 551 N N . GLY A 1 71 ? -3.517 4.981 12.608 1.00 69.19 71 GLY A N 1
ATOM 552 C CA . GLY A 1 71 ? -4.909 4.692 12.959 1.00 69.19 71 GLY A CA 1
ATOM 553 C C . GLY A 1 71 ? -5.879 5.815 12.588 1.00 69.19 71 GLY A C 1
ATOM 554 O O . GLY A 1 71 ? -6.970 5.890 13.144 1.00 69.19 71 GLY A O 1
ATOM 555 N N . SER A 1 72 ? -5.486 6.714 11.680 1.00 78.62 72 SER A N 1
ATOM 556 C CA . SER A 1 72 ? -6.333 7.825 11.254 1.00 78.62 72 SER A CA 1
ATOM 557 C C . SER A 1 72 ? -7.568 7.303 10.518 1.00 78.62 72 SER A C 1
ATOM 559 O O . SER A 1 72 ? -7.444 6.597 9.515 1.00 78.62 72 SER A O 1
ATOM 561 N N . GLU A 1 73 ? -8.758 7.711 10.969 1.00 76.25 73 GLU A N 1
ATOM 562 C CA . GLU A 1 73 ? -10.043 7.330 10.361 1.00 76.25 73 GLU A CA 1
ATOM 563 C C . GLU A 1 73 ? -10.144 7.708 8.874 1.00 76.25 73 GLU A C 1
ATOM 565 O O . GLU A 1 73 ? -10.926 7.124 8.130 1.00 76.25 73 GLU A O 1
ATOM 570 N N . HIS A 1 74 ? -9.339 8.669 8.414 1.00 81.00 74 HIS A N 1
ATOM 571 C CA . HIS A 1 74 ? -9.354 9.151 7.031 1.00 81.00 74 HIS A CA 1
ATOM 572 C C . HIS A 1 74 ? -8.394 8.391 6.104 1.00 81.00 74 HIS A C 1
ATOM 574 O O . HIS A 1 74 ? -8.411 8.616 4.896 1.00 81.00 74 HIS A O 1
ATOM 580 N N . TYR A 1 75 ? -7.567 7.489 6.643 1.00 83.50 75 TYR A N 1
ATOM 581 C CA . TYR A 1 75 ? -6.547 6.752 5.888 1.00 83.50 75 TYR A CA 1
ATOM 582 C C . TYR A 1 75 ? -6.627 5.235 6.092 1.00 83.50 75 TYR A C 1
ATOM 584 O O . TYR A 1 75 ? -5.615 4.534 6.009 1.00 83.50 75 TYR A O 1
ATOM 592 N N . ILE A 1 76 ? -7.833 4.719 6.344 1.00 86.94 76 ILE A N 1
ATOM 593 C CA . ILE A 1 76 ? -8.082 3.283 6.492 1.00 86.94 76 ILE A CA 1
ATOM 594 C C . ILE A 1 76 ? -7.728 2.571 5.180 1.00 86.94 76 ILE A C 1
ATOM 596 O O . ILE A 1 76 ? -8.347 2.803 4.143 1.00 86.94 76 ILE A O 1
ATOM 600 N N . CYS A 1 77 ? -6.741 1.677 5.233 1.00 89.38 77 CYS A N 1
ATOM 601 C CA . CYS A 1 77 ? -6.449 0.764 4.132 1.00 89.38 77 CYS A CA 1
ATOM 602 C C . CYS A 1 77 ? -7.379 -0.447 4.203 1.00 89.38 77 CYS A C 1
ATOM 604 O O . CYS A 1 77 ? -7.539 -1.052 5.263 1.00 89.38 77 CYS A O 1
ATOM 606 N N . LEU A 1 78 ? -7.963 -0.818 3.065 1.00 92.06 78 LEU A N 1
ATOM 607 C CA . LEU A 1 78 ? -8.827 -1.986 2.924 1.00 92.06 78 LEU A CA 1
ATOM 608 C C . LEU A 1 78 ? -8.162 -3.007 2.003 1.00 92.06 78 LEU A C 1
ATOM 610 O O . LEU A 1 78 ? -7.554 -2.641 1.000 1.00 92.06 78 LEU A O 1
ATOM 614 N N . VAL A 1 79 ? -8.313 -4.284 2.336 1.00 93.19 79 VAL A N 1
ATOM 615 C CA . VAL A 1 79 ? -7.909 -5.410 1.489 1.00 93.19 79 VAL A CA 1
ATOM 616 C C . VAL A 1 79 ? -9.125 -6.235 1.111 1.00 93.19 79 VAL A C 1
ATOM 618 O O . VAL A 1 79 ? -10.072 -6.362 1.893 1.00 93.19 79 VAL A O 1
ATOM 621 N N . VAL A 1 80 ? -9.078 -6.805 -0.091 1.00 93.19 80 VAL A N 1
ATOM 622 C CA . VAL A 1 80 ? -10.059 -7.778 -0.565 1.00 93.19 80 VAL A CA 1
ATOM 623 C C . VAL A 1 80 ? -9.377 -9.132 -0.659 1.00 93.19 80 VAL A C 1
ATOM 625 O O . VAL A 1 80 ? -8.393 -9.293 -1.373 1.00 93.19 80 VAL A O 1
ATOM 628 N N . GLU A 1 81 ? -9.915 -10.106 0.059 1.00 90.25 81 GLU A N 1
ATOM 629 C CA . GLU A 1 81 ? -9.429 -11.480 0.066 1.00 90.25 81 GLU A CA 1
ATOM 630 C C . GLU A 1 81 ? -10.432 -12.380 -0.649 1.00 90.25 81 GLU A C 1
ATOM 632 O O . GLU A 1 81 ? -11.633 -12.335 -0.367 1.00 90.25 81 GLU A O 1
ATOM 637 N N . MET A 1 82 ? -9.948 -13.227 -1.555 1.00 88.75 82 MET A N 1
ATOM 638 C CA . MET A 1 82 ? -10.757 -14.287 -2.147 1.00 88.75 82 MET A CA 1
ATOM 639 C C . MET A 1 82 ? -10.825 -15.468 -1.171 1.00 88.75 82 MET A C 1
ATOM 641 O O . MET A 1 82 ? -9.816 -16.086 -0.841 1.00 88.75 82 MET A O 1
ATOM 645 N N . ARG A 1 83 ? -12.028 -15.795 -0.712 1.00 85.38 83 ARG A N 1
ATOM 646 C CA . ARG A 1 83 ? -12.337 -16.979 0.085 1.00 85.38 83 ARG A CA 1
ATOM 647 C C . ARG A 1 83 ? -12.791 -18.088 -0.845 1.00 85.38 83 ARG A C 1
ATOM 649 O O . ARG A 1 83 ? -13.927 -18.077 -1.308 1.00 85.38 83 ARG A O 1
ATOM 656 N N . CYS A 1 84 ? -11.932 -19.070 -1.082 1.00 76.19 84 CYS A N 1
ATOM 657 C CA . CYS A 1 84 ? -12.384 -20.322 -1.670 1.00 76.19 84 CYS A CA 1
ATOM 658 C C . CYS A 1 84 ? -13.150 -21.101 -0.593 1.00 76.19 84 CYS A C 1
ATOM 660 O O . CYS A 1 84 ? -12.547 -21.604 0.357 1.00 76.19 84 CYS A O 1
ATOM 662 N N . LEU A 1 85 ? -14.480 -21.157 -0.692 1.00 67.12 85 LEU A N 1
ATOM 663 C CA . LEU A 1 85 ? -15.272 -22.040 0.157 1.00 67.12 85 LEU A CA 1
ATOM 664 C C . LEU A 1 85 ? -15.116 -23.463 -0.380 1.00 67.12 85 LEU A C 1
ATOM 666 O O . LEU A 1 85 ? -15.929 -23.936 -1.170 1.00 67.12 85 LEU A O 1
ATOM 670 N N . VAL A 1 86 ? -14.044 -24.140 0.029 1.00 63.75 86 VAL A N 1
ATOM 671 C CA . VAL A 1 86 ? -13.944 -25.587 -0.157 1.00 63.75 86 VAL A CA 1
ATOM 672 C C . VAL A 1 86 ? -15.053 -26.201 0.690 1.00 63.75 86 VAL A C 1
ATOM 674 O O . VAL A 1 86 ? -15.030 -26.094 1.917 1.00 63.75 86 VAL A O 1
ATOM 677 N N . SER A 1 87 ? -16.053 -26.801 0.042 1.00 55.94 87 SER A N 1
ATOM 678 C CA . SER A 1 87 ? -17.053 -27.596 0.751 1.00 55.94 87 SER A CA 1
ATOM 679 C C . SER A 1 87 ? -16.313 -28.701 1.511 1.00 55.94 87 SER A C 1
ATOM 681 O O . SER A 1 87 ? -15.585 -29.465 0.870 1.00 55.94 87 SER A O 1
ATOM 683 N N . PRO A 1 88 ? -16.454 -28.825 2.844 1.00 54.66 88 PRO A N 1
ATOM 684 C CA . PRO A 1 88 ? -15.949 -29.973 3.581 1.00 54.66 88 PRO A CA 1
ATOM 685 C C . PRO A 1 88 ? -16.841 -31.171 3.245 1.00 54.66 88 PRO A C 1
ATOM 687 O O . PRO A 1 88 ? -17.666 -31.618 4.036 1.00 54.66 88 PRO A O 1
ATOM 690 N N . THR A 1 89 ? -16.734 -31.672 2.023 1.00 59.22 89 THR A N 1
ATOM 691 C CA . THR A 1 89 ? -17.376 -32.905 1.603 1.00 59.22 89 THR A CA 1
ATOM 692 C C . THR A 1 89 ? -16.263 -33.826 1.153 1.00 59.22 89 THR A C 1
ATOM 694 O O . THR A 1 89 ? -15.722 -33.666 0.063 1.00 59.22 89 THR A O 1
ATOM 697 N N . THR A 1 90 ? -15.946 -34.767 2.046 1.00 53.09 90 THR A N 1
ATOM 698 C CA . THR A 1 90 ? -15.207 -36.036 1.879 1.00 53.09 90 THR A CA 1
ATOM 699 C C . THR A 1 90 ? -13.971 -36.137 2.782 1.00 53.09 90 THR A C 1
ATOM 701 O O . THR A 1 90 ? -12.835 -36.083 2.329 1.00 53.09 90 THR A O 1
ATOM 704 N N . ALA A 1 91 ? -14.206 -36.322 4.083 1.00 49.97 91 ALA A N 1
ATOM 705 C CA . ALA A 1 91 ? -13.234 -36.915 5.007 1.00 49.97 91 ALA A CA 1
ATOM 706 C C . ALA A 1 91 ? -13.973 -37.756 6.063 1.00 49.97 91 ALA A C 1
ATOM 708 O O . ALA A 1 91 ? -13.892 -37.485 7.252 1.00 49.97 91 ALA A O 1
ATOM 709 N N . PHE A 1 92 ? -14.760 -38.731 5.601 1.00 49.28 92 PHE A N 1
ATOM 710 C CA . PHE A 1 92 ? -15.251 -39.857 6.401 1.00 49.28 92 PHE A CA 1
ATOM 711 C C . PHE A 1 92 ? -15.551 -41.019 5.454 1.00 49.28 92 PHE A C 1
ATOM 713 O O . PHE A 1 92 ? -16.696 -41.153 5.036 1.00 49.28 92 PHE A O 1
ATOM 720 N N . ILE A 1 93 ? -14.526 -41.798 5.093 1.00 49.69 93 ILE A N 1
ATOM 721 C CA . ILE A 1 93 ? -14.557 -43.271 4.991 1.00 49.69 93 ILE A CA 1
ATOM 722 C C . ILE A 1 93 ? -13.151 -43.756 5.344 1.00 49.69 93 ILE A C 1
ATOM 724 O O . ILE A 1 93 ? -12.195 -43.213 4.747 1.00 49.69 93 ILE A O 1
#